Protein AF-A0A532B4Z7-F1 (afdb_monomer_lite)

Radius of gyration: 14.15 Å; chains: 1; bounding box: 36×23×38 Å

Foldseek 3Di:
DPPCPVVVLLVVLLCCLQPPPCLVVQLVVCVVPPDPVDDPDSVVSSVVSSVVSSVVSSVVVVPVVVVD

Structure (mmCIF, N/CA/C/O backbone):
data_AF-A0A532B4Z7-F1
#
_entry.id   AF-A0A532B4Z7-F1
#
l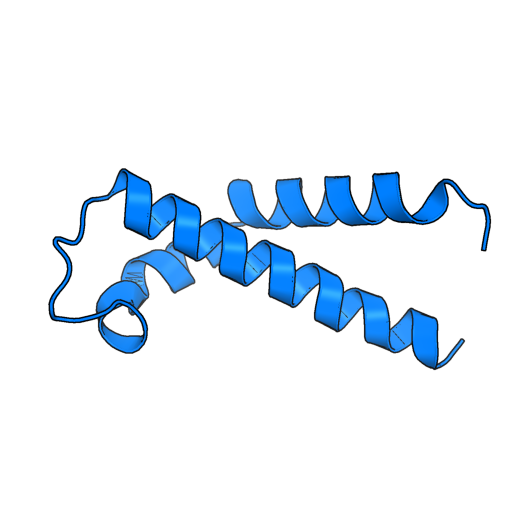oop_
_atom_site.group_PDB
_atom_site.id
_atom_site.type_symbol
_atom_site.label_atom_id
_atom_site.label_alt_id
_atom_site.label_comp_id
_atom_site.label_asym_id
_atom_site.label_entity_id
_atom_site.label_seq_id
_atom_site.pdbx_PDB_ins_code
_atom_site.Cartn_x
_atom_site.Cartn_y
_atom_site.Cartn_z
_atom_site.occupancy
_atom_site.B_iso_or_equiv
_atom_site.auth_seq_id
_atom_site.auth_comp_id
_atom_site.auth_asym_id
_atom_site.auth_atom_id
_atom_site.pdbx_PDB_model_num
ATOM 1 N N . MET A 1 1 ? 22.486 -7.132 -14.855 1.00 57.81 1 MET A N 1
ATOM 2 C CA . MET A 1 1 ? 21.915 -5.981 -14.128 1.00 57.81 1 MET A CA 1
ATOM 3 C C . MET A 1 1 ? 23.059 -5.183 -13.540 1.00 57.81 1 MET A C 1
ATOM 5 O O . MET A 1 1 ? 23.840 -5.754 -12.785 1.00 57.81 1 MET A O 1
ATOM 9 N N . ASP A 1 2 ? 23.191 -3.909 -13.905 1.00 65.69 2 ASP A N 1
ATOM 10 C CA . ASP A 1 2 ? 24.123 -3.021 -13.212 1.00 65.69 2 ASP A CA 1
ATOM 11 C C . ASP A 1 2 ? 23.798 -3.02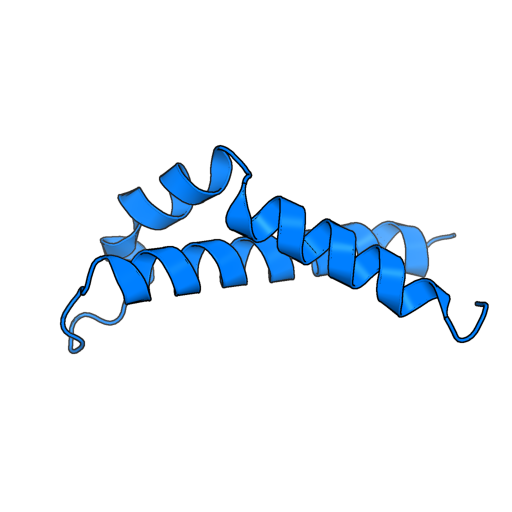2 -11.719 1.00 65.69 2 ASP A C 1
ATOM 13 O O . ASP A 1 2 ? 22.630 -2.944 -11.333 1.00 65.69 2 ASP A O 1
ATOM 17 N N . ARG A 1 3 ? 24.827 -3.112 -10.869 1.00 62.72 3 ARG A N 1
ATOM 18 C CA . ARG A 1 3 ? 24.683 -3.191 -9.401 1.00 62.72 3 ARG A CA 1
ATOM 19 C C . ARG A 1 3 ? 23.812 -2.072 -8.811 1.00 62.72 3 ARG A C 1
ATOM 21 O O . ARG A 1 3 ? 23.250 -2.241 -7.735 1.00 62.72 3 ARG A O 1
ATOM 28 N N . ASN A 1 4 ? 23.670 -0.964 -9.537 1.00 74.31 4 ASN A N 1
ATOM 29 C CA . ASN A 1 4 ? 22.954 0.230 -9.108 1.00 74.31 4 ASN A CA 1
ATOM 30 C C . ASN A 1 4 ? 21.513 0.315 -9.634 1.00 74.31 4 ASN A C 1
ATOM 32 O O . ASN A 1 4 ? 20.816 1.255 -9.274 1.00 74.31 4 ASN A O 1
ATOM 36 N N . ALA A 1 5 ? 21.041 -0.632 -10.454 1.00 74.06 5 ALA A N 1
ATOM 37 C CA . ALA A 1 5 ? 19.705 -0.583 -11.059 1.00 74.06 5 ALA A CA 1
ATOM 38 C C . ALA A 1 5 ? 18.556 -0.726 -10.040 1.00 74.06 5 ALA A C 1
ATOM 40 O O . ALA A 1 5 ? 17.437 -0.297 -10.304 1.00 74.06 5 ALA A O 1
ATOM 41 N N . LEU A 1 6 ? 18.829 -1.270 -8.850 1.00 76.38 6 LEU A N 1
ATOM 42 C CA . LEU A 1 6 ? 17.834 -1.406 -7.780 1.00 76.38 6 LEU A CA 1
ATOM 43 C C . LEU A 1 6 ? 17.463 -0.061 -7.142 1.00 76.38 6 LEU A C 1
ATOM 45 O O . LEU A 1 6 ? 16.303 0.164 -6.808 1.00 76.38 6 LEU A O 1
ATOM 49 N N . LEU A 1 7 ? 18.426 0.854 -7.016 1.00 82.94 7 LEU A N 1
ATOM 50 C CA . LEU A 1 7 ? 18.219 2.176 -6.419 1.00 82.94 7 LEU A CA 1
ATOM 51 C C . LEU A 1 7 ? 17.142 3.013 -7.139 1.00 82.94 7 LEU A C 1
ATOM 53 O O . LEU A 1 7 ? 16.231 3.489 -6.459 1.00 82.94 7 LEU A O 1
ATOM 57 N N . PRO A 1 8 ? 17.170 3.188 -8.476 1.00 85.75 8 PRO A N 1
ATOM 58 C CA . PRO A 1 8 ? 16.132 3.939 -9.175 1.00 85.75 8 PRO A CA 1
ATOM 59 C C . PRO A 1 8 ? 14.769 3.240 -9.116 1.00 85.75 8 PRO A C 1
ATOM 61 O O . PRO A 1 8 ? 13.758 3.918 -8.958 1.00 85.75 8 PRO A O 1
ATOM 64 N N . VAL A 1 9 ? 14.721 1.903 -9.163 1.00 85.94 9 VAL A N 1
ATOM 65 C CA . VAL A 1 9 ? 13.459 1.150 -9.034 1.00 85.94 9 VAL A CA 1
ATOM 66 C C . VAL A 1 9 ? 12.826 1.379 -7.660 1.00 85.94 9 VAL A C 1
ATOM 68 O O . VAL A 1 9 ? 11.635 1.674 -7.567 1.00 85.94 9 VAL A O 1
ATOM 71 N N . MET A 1 10 ? 13.625 1.319 -6.593 1.00 85.06 10 MET A N 1
ATOM 72 C CA . MET A 1 10 ? 13.158 1.606 -5.236 1.00 85.06 10 MET A CA 1
ATOM 73 C C . MET A 1 10 ? 12.703 3.060 -5.082 1.00 85.06 10 MET A C 1
ATOM 75 O O . MET A 1 10 ? 11.656 3.305 -4.489 1.00 85.06 10 MET A O 1
ATOM 79 N N . ALA A 1 11 ? 13.443 4.022 -5.638 1.00 88.88 11 ALA A N 1
ATOM 80 C CA . ALA A 1 11 ? 13.062 5.432 -5.592 1.00 88.88 11 ALA A CA 1
ATOM 81 C C . ALA A 1 11 ? 11.707 5.677 -6.276 1.00 88.88 11 ALA A C 1
ATOM 83 O O . ALA A 1 11 ? 10.837 6.339 -5.710 1.00 88.88 11 ALA A O 1
ATOM 84 N N . VAL A 1 12 ? 11.491 5.083 -7.453 1.00 90.00 12 VAL A N 1
ATOM 85 C CA . VAL A 1 12 ? 10.216 5.169 -8.178 1.00 90.00 12 VAL A CA 1
ATOM 86 C C . VAL A 1 12 ? 9.085 4.506 -7.391 1.00 90.00 12 VAL A C 1
ATOM 88 O O . VAL A 1 12 ? 7.995 5.068 -7.299 1.00 90.00 12 VAL A O 1
ATOM 91 N N . ALA A 1 13 ? 9.328 3.346 -6.779 1.00 91.62 13 ALA A N 1
ATOM 92 C CA . ALA A 1 13 ? 8.333 2.672 -5.948 1.00 91.62 13 ALA A CA 1
ATOM 93 C C . ALA A 1 13 ? 7.932 3.505 -4.720 1.00 91.62 13 ALA A C 1
ATOM 95 O O . ALA A 1 13 ? 6.747 3.610 -4.417 1.00 91.62 13 ALA A O 1
ATOM 96 N N . ILE A 1 14 ? 8.891 4.157 -4.055 1.00 91.31 14 ILE A N 1
ATOM 97 C CA . ILE A 1 14 ? 8.626 5.041 -2.910 1.00 91.31 14 ILE A CA 1
ATOM 98 C C . ILE A 1 14 ? 7.793 6.252 -3.337 1.00 91.31 14 ILE A C 1
ATOM 100 O O . ILE A 1 14 ? 6.798 6.568 -2.685 1.00 91.31 14 ILE A O 1
ATOM 104 N N . ILE A 1 15 ? 8.159 6.907 -4.443 1.00 93.06 15 ILE A N 1
ATOM 105 C CA . ILE A 1 15 ? 7.407 8.054 -4.973 1.00 93.06 15 ILE A CA 1
ATOM 106 C C . ILE A 1 15 ? 5.974 7.632 -5.318 1.00 93.06 15 ILE A C 1
ATOM 108 O O . ILE A 1 15 ? 5.028 8.314 -4.927 1.00 93.06 15 ILE A O 1
ATOM 112 N N . ASN A 1 16 ? 5.804 6.477 -5.967 1.00 91.38 16 ASN A N 1
ATOM 113 C CA . ASN A 1 16 ? 4.484 5.914 -6.246 1.00 91.38 16 ASN A CA 1
ATOM 114 C C . ASN A 1 16 ? 3.716 5.572 -4.964 1.00 91.38 16 ASN A C 1
ATOM 116 O O . ASN A 1 16 ? 2.527 5.845 -4.886 1.00 91.38 16 ASN A O 1
ATOM 120 N N . GLY A 1 17 ? 4.361 5.028 -3.934 1.00 90.38 17 GLY A N 1
ATOM 121 C CA . GLY A 1 17 ? 3.701 4.747 -2.660 1.00 90.38 17 GLY A CA 1
ATOM 122 C C . GLY A 1 17 ? 3.171 6.008 -1.973 1.00 90.38 17 GLY A C 1
ATOM 123 O O . GLY A 1 17 ? 2.058 6.003 -1.461 1.00 90.38 17 GLY A O 1
ATOM 124 N N . ILE A 1 18 ? 3.944 7.099 -1.983 1.00 92.94 18 ILE A N 1
ATOM 125 C CA . ILE A 1 18 ? 3.632 8.318 -1.218 1.00 92.94 18 ILE A CA 1
ATOM 126 C C . ILE A 1 18 ? 2.676 9.254 -1.960 1.00 92.94 18 ILE A C 1
ATOM 128 O O . ILE A 1 18 ? 1.797 9.836 -1.326 1.00 92.94 18 ILE A O 1
ATOM 132 N N . PHE A 1 19 ? 2.857 9.436 -3.269 1.00 92.19 19 PHE A N 1
ATOM 133 C CA . PHE A 1 19 ? 2.171 10.486 -4.036 1.00 92.19 19 PHE A CA 1
ATOM 134 C C . PHE A 1 19 ? 1.081 9.966 -4.977 1.00 92.19 19 PHE A C 1
ATOM 136 O O . PHE A 1 19 ? 0.413 10.755 -5.643 1.00 92.19 19 PHE A O 1
ATOM 143 N N . SER A 1 20 ? 0.881 8.651 -5.054 1.00 90.06 20 SER A N 1
ATOM 144 C CA . SER A 1 20 ? -0.149 8.079 -5.916 1.00 90.06 20 SER A CA 1
ATOM 145 C C . SER A 1 20 ? -1.565 8.365 -5.396 1.00 90.06 20 SER A C 1
ATOM 147 O O . SER A 1 20 ? -1.828 8.165 -4.207 1.00 90.06 20 SER A O 1
ATOM 149 N N . PRO A 1 21 ? -2.529 8.699 -6.278 1.00 90.50 21 PRO A N 1
ATOM 150 C CA . PRO A 1 21 ? -3.949 8.768 -5.920 1.00 90.50 21 PRO A CA 1
ATOM 151 C C . PRO A 1 21 ? -4.478 7.465 -5.303 1.00 90.50 21 PRO A C 1
ATOM 153 O O . PRO A 1 21 ? -5.411 7.484 -4.501 1.00 90.50 21 PRO A O 1
ATOM 156 N N . TRP A 1 22 ? -3.861 6.326 -5.637 1.00 92.88 22 TRP A N 1
ATOM 157 C CA . TRP A 1 22 ? -4.240 5.014 -5.118 1.00 92.88 22 TRP A CA 1
ATOM 158 C C . TRP A 1 22 ? -3.992 4.874 -3.613 1.00 92.88 22 TRP A C 1
ATOM 160 O O . TRP A 1 22 ? -4.634 4.039 -2.976 1.00 92.88 22 TRP A O 1
ATOM 170 N N . VAL A 1 23 ? -3.119 5.697 -3.013 1.00 94.81 23 VAL A N 1
ATOM 171 C CA . VAL A 1 23 ? -2.849 5.638 -1.565 1.00 94.81 23 VAL A CA 1
ATOM 172 C C . VAL A 1 23 ? -4.094 5.987 -0.764 1.00 94.81 23 VAL A C 1
ATOM 174 O O . VAL A 1 23 ? -4.344 5.384 0.276 1.00 94.81 23 VAL A O 1
ATOM 177 N N . LEU A 1 24 ? -4.927 6.885 -1.298 1.00 93.44 24 LEU A N 1
ATOM 178 C CA . LEU A 1 24 ? -6.199 7.257 -0.694 1.00 93.44 24 LEU A CA 1
ATOM 179 C C . LEU A 1 24 ? -7.179 6.088 -0.697 1.00 93.44 24 LEU A C 1
ATOM 181 O O . LEU A 1 24 ? -7.911 5.922 0.270 1.00 93.44 24 LEU A O 1
ATOM 185 N N . MET A 1 25 ? -7.165 5.248 -1.735 1.00 94.50 25 MET A N 1
ATOM 186 C CA . MET A 1 25 ? -8.006 4.050 -1.768 1.00 94.50 25 MET A CA 1
ATOM 187 C C . MET A 1 25 ? -7.586 3.079 -0.666 1.00 94.50 25 MET A C 1
ATOM 189 O O . MET A 1 25 ? -8.416 2.678 0.144 1.00 94.50 25 MET A O 1
ATOM 193 N N . VAL A 1 26 ? -6.293 2.758 -0.568 1.00 95.12 26 VAL A N 1
ATOM 194 C CA . VAL A 1 26 ? -5.791 1.846 0.476 1.00 95.12 26 VAL A CA 1
ATOM 195 C C . VAL A 1 26 ? -6.051 2.411 1.877 1.0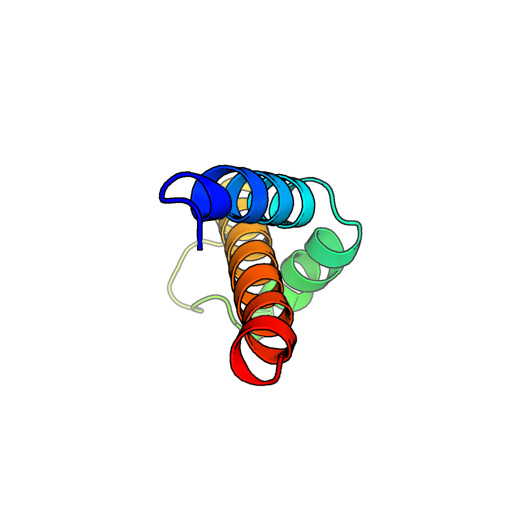0 95.12 26 VAL A C 1
ATOM 197 O O . VAL A 1 26 ? -6.484 1.674 2.762 1.00 95.12 26 VAL A O 1
ATOM 200 N N . PHE A 1 27 ? -5.885 3.723 2.051 1.00 95.75 27 PHE A N 1
ATOM 201 C CA . PHE A 1 27 ? -6.162 4.427 3.300 1.00 95.75 27 PHE A CA 1
ATOM 202 C C . PHE A 1 27 ? -7.649 4.409 3.681 1.00 95.75 27 PHE A C 1
ATOM 204 O O . PHE A 1 27 ? -7.983 4.140 4.830 1.00 95.75 27 PHE A O 1
ATOM 211 N N . LEU A 1 28 ? -8.561 4.659 2.738 1.00 95.81 28 LEU A N 1
ATOM 212 C CA . LEU A 1 28 ? -10.006 4.631 2.995 1.00 95.81 28 LEU A CA 1
ATOM 213 C C . LEU A 1 28 ? -10.494 3.221 3.338 1.00 95.81 28 LEU A C 1
ATOM 215 O O . LEU A 1 28 ? -11.349 3.054 4.205 1.00 95.81 28 LEU A O 1
ATOM 219 N N . PHE A 1 29 ? -9.908 2.202 2.710 1.00 95.75 29 PHE A N 1
ATOM 220 C CA . PHE A 1 29 ? -10.196 0.799 2.998 1.00 95.75 29 PHE A CA 1
ATOM 221 C C . PHE A 1 29 ? -9.384 0.234 4.174 1.00 95.75 29 PHE A C 1
ATOM 223 O O . PHE A 1 29 ? -9.299 -0.987 4.316 1.00 95.75 29 PHE A O 1
ATOM 230 N N . TYR A 1 30 ? -8.843 1.081 5.065 1.00 94.88 30 TYR A N 1
ATOM 231 C CA . TYR A 1 30 ? -8.153 0.619 6.275 1.00 94.88 30 TYR A CA 1
ATOM 232 C C . TYR A 1 30 ? -8.933 -0.408 7.110 1.00 94.88 30 TYR A C 1
ATOM 234 O O . TYR A 1 30 ? -8.281 -1.319 7.616 1.00 94.88 30 TYR A O 1
ATOM 242 N N . PRO A 1 31 ? -10.280 -0.385 7.228 1.00 94.50 31 PRO A N 1
ATOM 243 C CA . PRO A 1 31 ? -10.982 -1.380 8.038 1.00 94.50 31 PRO A CA 1
ATOM 244 C C . PRO A 1 31 ? -10.837 -2.823 7.525 1.00 94.50 31 PRO A C 1
ATOM 246 O O . PRO A 1 31 ? -11.134 -3.756 8.261 1.00 94.50 31 PRO A O 1
ATOM 249 N N . VAL A 1 32 ? -10.401 -3.019 6.274 1.00 95.94 32 VAL A N 1
ATOM 250 C CA . VAL A 1 32 ? -10.236 -4.344 5.653 1.00 95.94 32 VAL A CA 1
ATOM 251 C C . VAL A 1 32 ? -8.912 -5.004 6.042 1.00 95.94 32 VAL A C 1
ATOM 253 O O . VAL A 1 32 ? -8.846 -6.224 6.166 1.00 95.94 32 VAL A O 1
ATOM 256 N N . TRP A 1 33 ? -7.849 -4.218 6.208 1.00 94.44 33 TRP A N 1
ATOM 257 C CA . TRP A 1 33 ? -6.481 -4.729 6.366 1.00 94.44 33 TRP A CA 1
ATOM 258 C C . TRP A 1 33 ? -5.797 -4.265 7.655 1.00 94.44 33 TRP A C 1
ATOM 260 O O . TRP A 1 33 ? -4.830 -4.889 8.094 1.00 94.44 33 TRP A O 1
ATOM 270 N N . TYR A 1 34 ? -6.266 -3.177 8.267 1.00 95.12 34 TYR A N 1
ATOM 271 C CA . TYR A 1 34 ? -5.689 -2.649 9.493 1.00 95.12 34 TYR A CA 1
ATOM 272 C C . TYR A 1 34 ? -6.125 -3.497 10.698 1.00 95.12 34 TYR A C 1
ATOM 274 O O . TYR A 1 34 ? -7.300 -3.860 10.807 1.00 95.12 34 TYR A O 1
ATOM 282 N N . PRO A 1 35 ? -5.214 -3.817 11.629 1.00 93.81 35 PRO A N 1
ATOM 283 C CA . PRO A 1 35 ? -5.550 -4.628 12.790 1.00 93.81 35 PRO A CA 1
ATOM 284 C C . PRO A 1 35 ? -6.567 -3.928 13.699 1.00 93.81 35 PRO A C 1
ATOM 286 O O . PRO A 1 35 ? -6.334 -2.815 14.163 1.00 93.81 35 PRO A O 1
ATOM 289 N N . GLY A 1 36 ? -7.660 -4.619 14.036 1.00 93.38 36 GLY A N 1
ATOM 290 C CA . GLY A 1 36 ? -8.721 -4.067 14.892 1.00 93.38 36 GLY A CA 1
ATOM 291 C C . GLY A 1 36 ? -8.309 -3.793 16.345 1.00 93.38 36 GLY A C 1
ATOM 292 O O . GLY A 1 36 ? -9.016 -3.088 17.056 1.00 93.38 36 GLY A O 1
ATOM 293 N N . TRP A 1 37 ? -7.171 -4.331 16.793 1.00 93.56 37 TRP A N 1
ATOM 294 C CA . TRP A 1 37 ? -6.624 -4.074 18.129 1.00 93.56 37 TRP A CA 1
ATOM 295 C C . TRP A 1 37 ? -5.771 -2.801 18.198 1.00 93.56 37 TRP A C 1
ATOM 297 O O . TRP A 1 37 ? -5.510 -2.306 19.294 1.00 93.56 37 TRP A O 1
ATOM 307 N N . ALA A 1 38 ? -5.304 -2.279 17.059 1.00 93.00 38 ALA A N 1
ATOM 308 C CA . ALA A 1 38 ? -4.411 -1.128 17.033 1.00 93.00 38 ALA A CA 1
ATOM 309 C C . ALA A 1 38 ? -5.205 0.184 16.895 1.00 93.00 38 ALA A C 1
ATOM 311 O O . ALA A 1 38 ? -6.160 0.244 16.116 1.00 93.00 38 ALA A O 1
ATOM 312 N N . PRO A 1 39 ? -4.808 1.266 17.590 1.00 93.38 39 PRO A N 1
ATOM 313 C CA . PRO A 1 39 ? -5.406 2.581 17.382 1.00 93.38 39 PRO A CA 1
ATOM 314 C C . PRO A 1 39 ? -5.142 3.091 15.951 1.00 93.38 39 PRO A C 1
ATOM 316 O O . PRO A 1 39 ? -3.975 3.203 15.566 1.00 93.38 39 PRO A O 1
ATOM 319 N N . PRO A 1 40 ? -6.176 3.459 15.167 1.00 93.00 40 PRO A N 1
ATOM 320 C CA . PRO A 1 40 ? -6.021 3.891 13.777 1.00 93.00 40 PRO A CA 1
ATOM 321 C C . PRO A 1 40 ? -5.562 5.355 13.694 1.00 93.00 40 PRO A C 1
ATOM 323 O O . PRO A 1 40 ? -6.296 6.251 13.279 1.00 93.00 40 PRO A O 1
ATOM 326 N N . LEU A 1 41 ? -4.323 5.617 14.110 1.00 95.88 41 LEU A N 1
ATOM 327 C CA . LEU A 1 41 ? -3.699 6.931 13.971 1.00 95.88 41 LEU A CA 1
ATOM 328 C C . LEU A 1 41 ? -3.485 7.232 12.483 1.00 95.88 41 LEU A C 1
ATOM 330 O O . LEU A 1 41 ? -2.808 6.475 11.786 1.00 95.88 41 LEU A O 1
ATOM 334 N N . SER A 1 42 ? -4.024 8.355 12.002 1.00 93.94 42 SER A N 1
ATOM 335 C CA . SER A 1 42 ? -4.028 8.718 10.575 1.00 93.94 42 SER A CA 1
ATOM 336 C C . SER A 1 42 ? -2.635 8.687 9.937 1.00 93.94 42 SER A C 1
ATOM 338 O O . SER A 1 42 ? -2.479 8.185 8.828 1.00 93.94 42 SER A O 1
ATOM 340 N N . GLN A 1 43 ? -1.610 9.141 10.661 1.00 94.81 43 GLN A N 1
ATOM 341 C CA . GLN A 1 43 ? -0.211 9.097 10.222 1.00 94.81 43 GLN A CA 1
ATOM 342 C C . GLN A 1 43 ? 0.277 7.661 9.972 1.00 94.81 43 GLN A C 1
ATOM 344 O O . GLN A 1 43 ? 0.914 7.394 8.955 1.00 94.81 43 GLN A O 1
ATOM 349 N N . ILE A 1 44 ? -0.054 6.726 10.869 1.00 94.62 44 ILE A N 1
ATOM 350 C CA . ILE A 1 44 ? 0.361 5.320 10.767 1.00 94.62 44 ILE A CA 1
ATOM 351 C C . ILE A 1 44 ? -0.381 4.634 9.625 1.00 94.62 44 ILE A C 1
ATOM 353 O O . ILE A 1 44 ? 0.237 3.949 8.813 1.00 94.62 44 ILE A O 1
ATOM 357 N N . VAL A 1 45 ? -1.697 4.834 9.541 1.00 95.94 45 VAL A N 1
ATOM 358 C CA . VAL A 1 45 ? -2.531 4.221 8.499 1.00 95.94 45 VAL A CA 1
ATOM 359 C C . VAL A 1 45 ? -2.109 4.726 7.117 1.00 95.94 45 VAL A C 1
ATOM 361 O O . VAL A 1 45 ? -1.985 3.927 6.190 1.00 95.94 45 VAL A O 1
ATOM 364 N N . TYR A 1 46 ? -1.805 6.020 6.977 1.00 95.56 46 TYR A N 1
ATOM 365 C CA . TYR A 1 46 ? -1.301 6.590 5.726 1.00 95.56 46 TYR A CA 1
ATOM 366 C C . TYR A 1 46 ? 0.068 6.021 5.348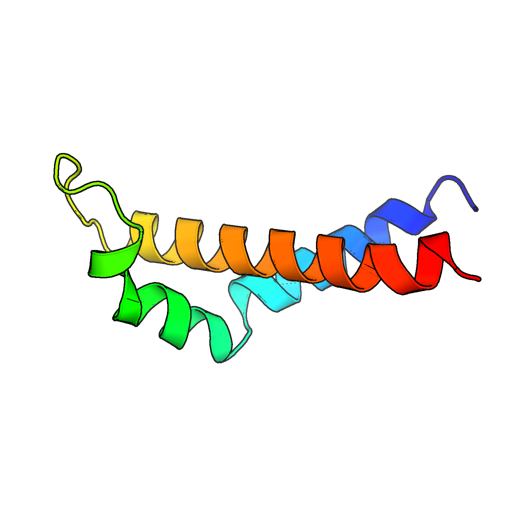 1.00 95.56 46 TYR A C 1
ATOM 368 O O . TYR A 1 46 ? 0.261 5.568 4.222 1.00 95.56 46 TYR A O 1
ATOM 376 N N . MET A 1 47 ? 1.004 5.974 6.299 1.00 95.19 47 MET A N 1
ATOM 377 C CA . MET A 1 47 ? 2.334 5.408 6.074 1.00 95.19 47 MET A CA 1
ATOM 378 C C . MET A 1 47 ? 2.264 3.930 5.663 1.00 95.19 47 MET A C 1
ATOM 380 O O . MET A 1 47 ? 2.935 3.523 4.717 1.00 95.19 47 MET A O 1
ATOM 384 N N . ALA A 1 48 ? 1.425 3.131 6.326 1.00 95.19 48 ALA A N 1
ATOM 385 C CA . ALA A 1 48 ? 1.213 1.728 5.979 1.00 95.19 48 ALA A CA 1
ATOM 386 C C . ALA A 1 48 ? 0.560 1.570 4.596 1.00 95.19 48 ALA A C 1
ATOM 388 O O . ALA A 1 48 ? 0.978 0.717 3.816 1.00 95.19 48 ALA A O 1
ATOM 389 N N . SER A 1 49 ? -0.397 2.436 4.253 1.00 96.06 49 SER A N 1
ATOM 390 C CA . SER A 1 49 ? -1.024 2.463 2.924 1.00 96.06 49 SER A CA 1
ATOM 391 C C . SER A 1 49 ? -0.001 2.749 1.819 1.00 96.06 49 SER A C 1
ATOM 393 O O . SER A 1 49 ? 0.024 2.062 0.796 1.00 96.06 49 SER A O 1
ATOM 395 N N . ALA A 1 50 ? 0.888 3.719 2.048 1.00 95.88 50 ALA A N 1
ATOM 396 C CA . ALA A 1 50 ? 1.975 4.052 1.131 1.00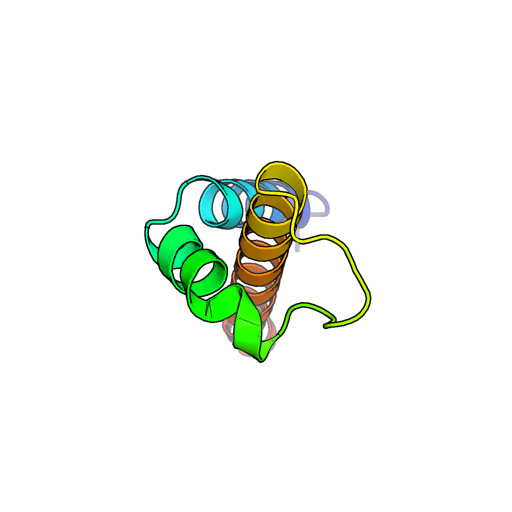 95.88 50 ALA A CA 1
ATOM 397 C C . ALA A 1 50 ? 2.981 2.903 0.987 1.00 95.88 50 ALA A C 1
ATOM 399 O O . ALA A 1 50 ? 3.449 2.615 -0.117 1.00 95.88 50 ALA A O 1
ATOM 400 N N . LEU A 1 51 ? 3.285 2.212 2.089 1.00 95.31 51 LEU A N 1
ATOM 401 C CA . LEU A 1 51 ? 4.174 1.056 2.086 1.00 95.31 51 LEU A CA 1
ATOM 402 C C . LEU A 1 51 ? 3.591 -0.096 1.260 1.00 95.31 51 LEU A C 1
ATOM 404 O O . LEU A 1 51 ? 4.295 -0.633 0.409 1.00 95.31 51 LEU A O 1
ATO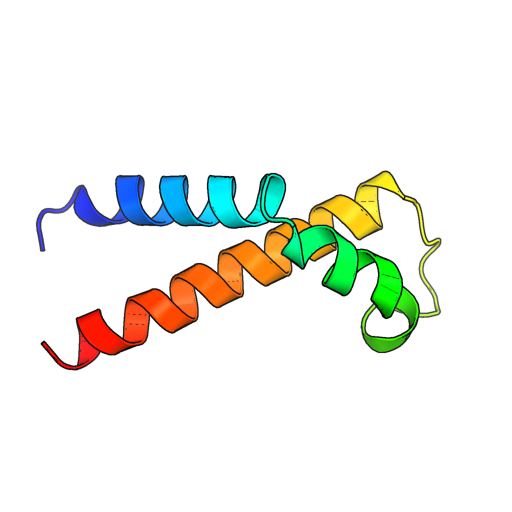M 408 N N . ILE A 1 52 ? 2.307 -0.417 1.450 1.00 95.50 52 ILE A N 1
ATOM 409 C CA . ILE A 1 52 ? 1.600 -1.446 0.673 1.00 95.50 52 ILE A CA 1
ATOM 410 C C . ILE A 1 52 ? 1.715 -1.149 -0.827 1.00 95.50 52 ILE A C 1
ATOM 412 O O . ILE A 1 52 ? 2.119 -2.020 -1.597 1.00 95.50 52 ILE A O 1
ATOM 416 N N . LEU A 1 53 ? 1.431 0.085 -1.255 1.00 95.06 53 LEU A N 1
ATOM 417 C CA . LEU A 1 53 ? 1.525 0.459 -2.671 1.00 95.06 53 LEU A CA 1
ATOM 418 C C . LEU A 1 53 ? 2.949 0.434 -3.219 1.00 95.06 53 LEU A C 1
ATOM 420 O O . LEU A 1 53 ? 3.155 -0.004 -4.353 1.00 95.06 53 LEU A O 1
ATOM 424 N N . SER A 1 54 ? 3.930 0.868 -2.431 1.00 95.06 54 SER A N 1
ATOM 425 C CA . SER A 1 54 ? 5.341 0.767 -2.808 1.00 95.06 54 SER A CA 1
ATOM 426 C C . SER A 1 54 ? 5.734 -0.697 -3.039 1.00 95.06 54 SER A C 1
ATOM 428 O O . SER A 1 54 ? 6.281 -1.041 -4.088 1.00 95.06 54 SER A O 1
ATOM 430 N N . THR A 1 55 ? 5.352 -1.597 -2.128 1.00 93.62 55 THR A N 1
ATOM 431 C CA . THR A 1 55 ? 5.602 -3.037 -2.263 1.00 93.62 55 THR A CA 1
ATOM 432 C C . THR A 1 55 ? 4.915 -3.631 -3.490 1.00 93.62 55 THR A C 1
ATOM 434 O O . THR A 1 55 ? 5.558 -4.352 -4.250 1.00 93.62 55 THR A O 1
ATOM 437 N N . VAL A 1 56 ? 3.645 -3.296 -3.738 1.00 93.50 56 VAL A N 1
ATOM 438 C CA . VAL A 1 56 ? 2.915 -3.755 -4.932 1.00 93.50 56 VAL A CA 1
ATOM 439 C C . VAL A 1 56 ? 3.593 -3.266 -6.212 1.00 93.50 56 VAL A C 1
ATOM 441 O O . VAL A 1 56 ? 3.747 -4.038 -7.155 1.00 93.50 56 VAL A O 1
ATOM 444 N N . THR A 1 57 ? 4.067 -2.018 -6.238 1.00 92.00 57 THR A N 1
ATOM 445 C CA . THR A 1 57 ? 4.793 -1.460 -7.389 1.00 92.00 57 THR A CA 1
ATOM 446 C C . THR A 1 57 ? 6.056 -2.269 -7.688 1.00 92.00 57 THR A C 1
ATOM 448 O O . THR A 1 57 ? 6.300 -2.614 -8.841 1.00 92.00 57 THR A O 1
ATOM 451 N N . ILE A 1 58 ? 6.827 -2.635 -6.657 1.00 91.94 58 ILE A N 1
ATOM 452 C CA . ILE A 1 58 ? 8.023 -3.480 -6.805 1.00 91.94 58 ILE A CA 1
ATOM 453 C C . ILE A 1 58 ? 7.643 -4.882 -7.292 1.00 91.94 58 ILE A C 1
ATOM 455 O O . ILE A 1 58 ? 8.284 -5.397 -8.205 1.00 91.94 58 ILE A O 1
ATOM 459 N N . MET A 1 59 ? 6.599 -5.496 -6.726 1.00 91.69 59 MET A N 1
ATOM 460 C CA . MET A 1 59 ? 6.144 -6.830 -7.137 1.00 91.69 59 MET A CA 1
ATOM 461 C C . MET A 1 59 ? 5.727 -6.858 -8.610 1.00 91.69 59 MET A C 1
ATOM 463 O O . MET A 1 59 ? 6.121 -7.763 -9.339 1.00 91.69 59 MET A O 1
ATOM 467 N N . LEU A 1 60 ? 4.985 -5.844 -9.064 1.00 89.25 60 LEU A N 1
ATOM 468 C CA . LEU A 1 60 ? 4.571 -5.722 -10.461 1.00 89.25 60 LEU A CA 1
ATOM 469 C C . LEU A 1 60 ? 5.756 -5.434 -11.386 1.00 89.25 60 LEU A C 1
ATOM 471 O O . LEU A 1 60 ? 5.851 -6.036 -12.452 1.00 89.25 60 LEU A O 1
ATOM 475 N N . ALA A 1 61 ? 6.686 -4.570 -10.974 1.00 86.00 61 ALA A N 1
ATOM 476 C CA . ALA A 1 61 ? 7.907 -4.296 -11.731 1.00 86.00 61 ALA A CA 1
ATOM 477 C C . ALA A 1 61 ? 8.832 -5.524 -11.826 1.00 86.00 61 ALA A C 1
ATOM 479 O O . ALA A 1 61 ? 9.554 -5.682 -12.809 1.00 86.00 61 ALA A O 1
ATOM 480 N N . GLY A 1 62 ? 8.785 -6.415 -10.833 1.00 84.50 62 GLY A N 1
ATOM 481 C CA . GLY A 1 62 ? 9.523 -7.674 -10.833 1.00 84.50 62 GLY A CA 1
ATOM 482 C C . GLY A 1 62 ? 9.045 -8.674 -11.889 1.00 84.50 62 GLY A C 1
ATOM 483 O O . GLY A 1 62 ? 9.842 -9.502 -12.318 1.00 84.50 62 GLY A O 1
ATOM 484 N N . VAL A 1 63 ? 7.788 -8.596 -12.351 1.00 88.62 63 VAL A N 1
ATOM 485 C CA . VAL A 1 63 ? 7.240 -9.556 -13.328 1.00 88.62 63 VAL A CA 1
ATOM 486 C C . VAL A 1 63 ? 7.920 -9.431 -14.700 1.00 88.62 63 VAL A C 1
ATOM 488 O O . VAL A 1 63 ? 8.462 -10.434 -15.163 1.00 88.62 63 VAL A O 1
ATOM 491 N N . PRO A 1 64 ? 7.980 -8.251 -15.354 1.00 82.38 64 PRO A N 1
ATOM 492 C CA . PRO A 1 64 ? 8.734 -8.101 -16.598 1.00 82.38 64 PRO A CA 1
ATOM 493 C C . PRO A 1 64 ? 10.214 -8.443 -16.433 1.00 82.38 64 PRO A C 1
ATOM 495 O O . PRO A 1 64 ? 10.762 -9.111 -17.297 1.00 82.38 64 PRO A O 1
ATOM 498 N N . ALA A 1 65 ? 10.826 -8.048 -15.310 1.00 81.88 65 ALA A N 1
ATOM 499 C CA . ALA A 1 65 ? 12.235 -8.321 -15.022 1.00 81.88 65 ALA A CA 1
ATOM 500 C C . ALA A 1 65 ? 12.558 -9.817 -14.836 1.00 81.88 65 ALA A C 1
ATOM 502 O O . ALA A 1 65 ? 13.724 -10.200 -14.884 1.00 81.88 65 ALA A O 1
ATOM 503 N N . ALA A 1 66 ? 11.550 -10.654 -14.571 1.00 82.31 66 ALA A N 1
ATOM 504 C CA . ALA A 1 66 ? 11.697 -12.105 -14.505 1.00 82.31 66 ALA A CA 1
ATOM 505 C C . ALA A 1 66 ? 11.464 -12.793 -15.861 1.00 82.31 66 ALA A C 1
ATOM 507 O O . ALA A 1 66 ? 11.901 -13.928 -16.044 1.00 82.31 66 ALA A O 1
ATOM 508 N N . LEU A 1 67 ? 10.752 -12.140 -16.784 1.00 86.25 67 LEU A N 1
ATOM 509 C CA . LEU A 1 67 ? 10.366 -12.702 -18.082 1.00 86.25 67 LEU A CA 1
ATOM 510 C C . LEU A 1 67 ? 11.288 -12.273 -19.232 1.00 86.25 67 LEU A C 1
ATOM 512 O O . LEU A 1 67 ? 11.423 -13.028 -20.195 1.00 86.25 67 LEU A O 1
ATOM 516 N N . TYR A 1 68 ? 11.892 -11.087 -19.142 1.00 78.50 68 TYR A N 1
ATOM 517 C CA . TYR A 1 68 ? 12.755 -10.478 -20.160 1.00 78.50 68 TYR A CA 1
ATOM 518 C C . TYR A 1 68 ? 14.058 -9.977 -19.533 1.00 78.50 68 TYR A C 1
ATOM 520 O O . TYR A 1 68 ? 15.092 -10.030 -20.236 1.00 78.50 68 TYR A O 1
#

Secondary structure (DSSP, 8-state):
--TTTHHHHHHHHHHHHHH-THHHHHHHTHHHHS-TTS---HHHHHHHHHHHHHHHHHHHHHHHHHH-

Sequence (68 aa):
MDRNALLPVMAVAIINGIFSPWVLMVFLFYPVWYPGWAPPLSQIVYMASALILSTVTIMLAGVPAALY

pLDDT: mean 89.74, std 8.03, range [57.81, 96.06]